Protein AF-A0A9E4FB01-F1 (afdb_monomer_lite)

Radius of gyration: 13.21 Å; chains: 1; bounding box: 21×34×37 Å

Secondary structure (DSSP, 8-state):
-PPB--HHHHHHHHHHHHH----EEGGGTSPPBTTB-TTTT-EE----S-HHHHHHHHHHHHHHHHHSB--

Foldseek 3Di:
DADAQEKQVSVQVVCCVPPVDHWAQQQVVFDDDPNDTPRIRHIHDDPPDPPVVSVVSVVSSVVVVVRHHHD

Structure (mmCIF, N/CA/C/O backbone):
data_AF-A0A9E4FB01-F1
#
_entry.id   AF-A0A9E4FB01-F1
#
loop_
_atom_site.group_PDB
_atom_site.id
_atom_site.type_symbol
_atom_site.label_atom_id
_atom_site.label_alt_id
_atom_site.label_comp_id
_atom_site.label_asym_id
_atom_site.label_entity_id
_atom_site.label_seq_id
_atom_site.pdbx_PDB_ins_code
_atom_site.Cartn_x
_atom_site.Cartn_y
_atom_site.Cartn_z
_atom_site.occupancy
_atom_site.B_iso_or_equiv
_atom_site.auth_seq_id
_atom_site.auth_comp_id
_atom_site.auth_asym_id
_atom_site.auth_atom_id
_atom_site.pdbx_PDB_model_num
ATOM 1 N N . MET A 1 1 ? -3.351 -23.799 2.018 1.00 44.62 1 MET A N 1
ATOM 2 C CA . MET A 1 1 ? -3.523 -22.985 3.240 1.00 44.62 1 MET A CA 1
ATOM 3 C C . MET A 1 1 ? -3.495 -21.524 2.816 1.00 44.62 1 MET A C 1
ATOM 5 O O . MET A 1 1 ? -2.515 -21.137 2.198 1.00 44.62 1 MET A O 1
ATOM 9 N N . LYS A 1 2 ? -4.570 -20.755 3.030 1.00 54.38 2 LYS A N 1
ATOM 10 C CA . LYS A 1 2 ? -4.579 -19.299 2.794 1.00 54.38 2 LYS A CA 1
ATOM 11 C C . LYS A 1 2 ? -4.056 -18.616 4.059 1.00 54.38 2 LYS A C 1
ATOM 13 O O . LYS A 1 2 ? -4.534 -18.938 5.142 1.00 54.38 2 LYS A O 1
ATOM 18 N N . ALA A 1 3 ? -3.069 -17.734 3.929 1.00 66.31 3 ALA A N 1
ATOM 19 C CA . ALA A 1 3 ? -2.660 -16.872 5.032 1.00 66.31 3 ALA A CA 1
ATOM 20 C C . ALA A 1 3 ? -3.747 -15.810 5.254 1.00 66.31 3 ALA A C 1
ATOM 22 O O . ALA A 1 3 ? -4.187 -15.188 4.286 1.00 66.31 3 ALA A O 1
ATOM 23 N N . LEU A 1 4 ? -4.184 -15.641 6.504 1.00 75.06 4 LEU A N 1
ATOM 24 C CA . LEU A 1 4 ? -5.102 -14.579 6.911 1.00 75.06 4 LEU A CA 1
ATOM 25 C C . LEU A 1 4 ? -4.284 -13.327 7.240 1.00 75.06 4 LEU A C 1
ATOM 27 O O . LEU A 1 4 ? -3.479 -13.343 8.172 1.00 75.06 4 LEU A O 1
ATOM 31 N N . LEU A 1 5 ? -4.481 -12.257 6.475 1.00 81.06 5 LEU A N 1
ATOM 32 C CA . LEU A 1 5 ? -3.752 -10.999 6.618 1.00 81.06 5 LEU A CA 1
ATOM 33 C C . LEU A 1 5 ? -4.668 -9.922 7.199 1.00 81.06 5 LEU A C 1
ATOM 35 O O . LEU A 1 5 ? -5.499 -9.363 6.494 1.00 81.06 5 LEU A O 1
ATOM 39 N N . VAL A 1 6 ? -4.496 -9.598 8.480 1.00 84.44 6 VAL A N 1
ATOM 40 C CA . VAL A 1 6 ? -5.349 -8.615 9.163 1.00 84.44 6 VAL A CA 1
ATOM 41 C C . VAL A 1 6 ? -4.656 -7.255 9.230 1.00 84.44 6 VAL A C 1
ATOM 43 O O . VAL A 1 6 ? -3.597 -7.112 9.840 1.00 84.44 6 VAL A O 1
ATOM 46 N N . GLY A 1 7 ? -5.289 -6.238 8.643 1.00 89.06 7 GLY A N 1
ATOM 47 C CA . GLY A 1 7 ? -4.841 -4.844 8.716 1.00 89.06 7 GLY A CA 1
ATOM 48 C C . GLY A 1 7 ? -3.802 -4.438 7.663 1.00 89.06 7 GLY A C 1
ATOM 49 O O . GLY A 1 7 ? -3.246 -5.251 6.924 1.00 89.06 7 GLY A O 1
ATOM 50 N N . ASP A 1 8 ? -3.541 -3.132 7.584 1.00 90.81 8 ASP A N 1
ATOM 51 C CA . ASP A 1 8 ? -2.648 -2.524 6.591 1.00 90.81 8 ASP A CA 1
ATOM 52 C C . ASP A 1 8 ? -1.165 -2.849 6.827 1.00 90.81 8 ASP A C 1
ATOM 54 O O . ASP A 1 8 ? -0.382 -2.856 5.877 1.00 90.81 8 ASP A O 1
ATOM 58 N N . GLU A 1 9 ? -0.775 -3.165 8.063 1.00 90.81 9 GLU A N 1
ATOM 59 C CA . GLU A 1 9 ? 0.583 -3.607 8.388 1.00 90.81 9 GLU A CA 1
ATOM 60 C C . GLU A 1 9 ? 0.893 -5.011 7.865 1.00 90.81 9 GLU A C 1
ATOM 62 O O . GLU A 1 9 ? 1.881 -5.185 7.147 1.00 90.81 9 GLU A O 1
ATOM 67 N N . ALA A 1 10 ? 0.015 -5.983 8.133 1.00 91.94 10 ALA A N 1
ATOM 68 C CA . ALA A 1 10 ? 0.158 -7.337 7.603 1.00 91.94 10 ALA A CA 1
ATOM 69 C C . ALA A 1 10 ? 0.139 -7.336 6.067 1.00 91.94 10 ALA A C 1
ATOM 71 O O . ALA A 1 10 ? 0.954 -8.005 5.431 1.00 91.94 10 ALA A O 1
ATOM 72 N N . PHE A 1 11 ? -0.738 -6.522 5.467 1.00 92.12 11 PHE A N 1
ATOM 73 C CA . PHE A 1 11 ? -0.781 -6.343 4.019 1.00 92.12 11 PHE A CA 1
ATOM 74 C C . PHE A 1 11 ? 0.546 -5.815 3.457 1.00 92.12 11 PHE A C 1
ATOM 76 O O . PHE A 1 11 ? 1.061 -6.347 2.472 1.00 92.12 11 PHE A O 1
ATOM 83 N N . ALA A 1 12 ? 1.103 -4.764 4.069 1.00 91.81 12 ALA A N 1
ATOM 84 C CA . ALA A 1 12 ? 2.333 -4.138 3.599 1.00 91.81 12 ALA A CA 1
ATOM 85 C C . ALA A 1 12 ? 3.540 -5.089 3.678 1.00 91.81 12 ALA A C 1
ATOM 87 O O . ALA A 1 12 ? 4.329 -5.117 2.733 1.00 91.81 12 ALA A O 1
ATOM 88 N N . SER A 1 13 ? 3.658 -5.887 4.749 1.00 90.94 13 SER A N 1
ATOM 89 C CA . SER A 1 13 ? 4.738 -6.881 4.884 1.00 90.94 13 SER A CA 1
ATOM 90 C C . SER A 1 13 ? 4.615 -7.987 3.839 1.00 90.94 13 SER A C 1
ATOM 92 O O . SER A 1 13 ? 5.534 -8.201 3.049 1.00 90.94 13 SER A O 1
ATOM 94 N N . ALA A 1 14 ? 3.443 -8.625 3.751 1.00 91.06 14 ALA A N 1
ATOM 95 C CA . ALA A 1 14 ? 3.236 -9.764 2.861 1.00 91.06 14 ALA A CA 1
ATOM 96 C C . ALA A 1 14 ? 3.433 -9.385 1.384 1.00 91.06 14 ALA A C 1
ATOM 98 O O . ALA A 1 14 ? 4.051 -10.113 0.610 1.00 91.06 14 ALA A O 1
ATOM 99 N N . ARG A 1 15 ? 2.964 -8.202 0.977 1.00 88.12 15 ARG A N 1
ATOM 100 C CA . ARG A 1 15 ? 3.151 -7.721 -0.394 1.00 88.12 15 ARG A CA 1
ATOM 101 C C . ARG A 1 15 ? 4.624 -7.486 -0.742 1.00 88.12 15 ARG A C 1
ATOM 103 O O . ARG A 1 15 ? 5.027 -7.759 -1.875 1.00 88.12 15 ARG A O 1
ATOM 110 N N . TYR A 1 16 ? 5.413 -6.976 0.200 1.00 90.25 16 TYR A N 1
ATOM 111 C CA . TYR A 1 16 ? 6.847 -6.795 -0.003 1.00 90.25 16 TYR A CA 1
ATOM 112 C C . TYR A 1 16 ? 7.555 -8.148 -0.142 1.00 90.25 16 TYR A C 1
ATOM 114 O O . TYR A 1 16 ? 8.304 -8.342 -1.095 1.00 90.25 16 TYR A O 1
ATOM 122 N N . GLU A 1 17 ? 7.240 -9.103 0.734 1.00 89.88 17 GLU A N 1
ATOM 123 C CA . GLU A 1 17 ? 7.826 -10.449 0.733 1.00 89.88 17 GLU A CA 1
ATOM 124 C C . GLU A 1 17 ? 7.509 -11.247 -0.538 1.00 89.88 17 GLU A C 1
ATOM 126 O O . GLU A 1 17 ? 8.401 -11.863 -1.119 1.00 89.88 17 GLU A O 1
ATOM 131 N N . HIS A 1 18 ? 6.255 -11.229 -0.996 1.00 87.31 18 HIS A N 1
ATOM 132 C CA . HIS A 1 18 ? 5.831 -12.055 -2.128 1.00 87.31 18 HIS A CA 1
ATOM 133 C C . HIS A 1 18 ? 6.144 -11.434 -3.489 1.00 87.31 18 HIS A C 1
ATOM 135 O O . HIS A 1 18 ? 6.367 -12.148 -4.463 1.00 87.31 18 HIS A O 1
ATOM 141 N N . GLU A 1 19 ? 6.115 -10.106 -3.583 1.00 88.38 19 GLU A N 1
ATOM 142 C CA . GLU A 1 19 ? 6.013 -9.434 -4.880 1.00 88.38 19 GLU A CA 1
ATOM 143 C C . GLU A 1 19 ? 7.009 -8.286 -5.061 1.00 88.38 19 GLU A C 1
ATOM 145 O O . GLU A 1 19 ? 7.038 -7.656 -6.125 1.00 88.38 19 GLU A O 1
ATOM 150 N N . ASN A 1 20 ? 7.821 -8.010 -4.035 1.00 90.94 20 ASN A N 1
ATOM 151 C CA . ASN A 1 20 ? 8.793 -6.921 -3.992 1.00 90.94 20 ASN A CA 1
ATOM 152 C C . ASN A 1 20 ? 8.167 -5.555 -4.327 1.00 90.94 20 ASN A C 1
ATOM 154 O O . ASN A 1 20 ? 8.710 -4.762 -5.098 1.00 90.94 20 ASN A O 1
ATOM 158 N N . ILE A 1 21 ? 6.966 -5.302 -3.798 1.00 90.94 21 ILE A N 1
ATOM 159 C CA . ILE A 1 21 ? 6.237 -4.050 -4.017 1.00 90.94 21 ILE A CA 1
ATOM 160 C C . ILE A 1 21 ? 6.023 -3.342 -2.692 1.00 90.94 21 ILE A C 1
ATOM 162 O O . ILE A 1 21 ? 5.415 -3.877 -1.768 1.00 90.94 21 ILE A O 1
ATOM 166 N N . THR A 1 22 ? 6.520 -2.110 -2.620 1.00 93.44 22 THR A N 1
ATOM 167 C CA . THR A 1 22 ? 6.423 -1.260 -1.439 1.00 93.44 22 THR A CA 1
ATOM 168 C C . THR A 1 22 ? 5.146 -0.427 -1.478 1.00 93.44 22 THR A C 1
ATOM 170 O O . THR A 1 22 ? 4.765 0.147 -2.500 1.00 93.44 22 THR A O 1
ATOM 173 N N . VAL A 1 23 ? 4.465 -0.360 -0.338 1.00 93.38 23 VAL A N 1
ATOM 174 C CA . VAL A 1 23 ? 3.267 0.459 -0.135 1.00 93.38 23 VAL A CA 1
ATOM 175 C C . VAL A 1 23 ? 3.390 1.200 1.188 1.00 93.38 23 VAL A C 1
ATOM 177 O O . VAL A 1 23 ? 4.061 0.734 2.109 1.00 93.38 23 VAL A O 1
ATOM 180 N N . VAL A 1 24 ? 2.745 2.360 1.305 1.00 94.44 24 VAL A N 1
ATOM 181 C CA . VAL A 1 24 ? 2.697 3.080 2.584 1.00 94.44 24 VAL A CA 1
ATOM 182 C C . VAL A 1 24 ? 1.445 2.653 3.342 1.00 94.44 24 VAL A C 1
ATOM 184 O O . VAL A 1 24 ? 0.341 2.718 2.798 1.00 94.44 24 VAL A O 1
ATOM 187 N N . ARG A 1 25 ? 1.623 2.256 4.603 1.00 94.75 25 ARG A N 1
ATOM 188 C CA . ARG A 1 25 ? 0.537 1.951 5.542 1.00 94.75 25 ARG A CA 1
ATOM 189 C C . ARG A 1 25 ? -0.312 3.195 5.782 1.00 94.75 25 ARG A C 1
ATOM 191 O O . ARG A 1 25 ? 0.221 4.253 6.116 1.00 94.75 25 ARG A O 1
ATOM 198 N N . GLY A 1 26 ? -1.622 3.097 5.595 1.00 94.38 26 GLY A N 1
ATOM 199 C CA . GLY A 1 26 ? -2.529 4.227 5.773 1.00 94.38 26 GLY A CA 1
ATOM 200 C C . GLY A 1 26 ? -2.596 4.680 7.229 1.00 94.38 26 GLY A C 1
ATOM 201 O O . GLY A 1 26 ? -2.646 5.883 7.485 1.00 94.38 26 GLY A O 1
ATOM 202 N N . SER A 1 27 ? -2.499 3.750 8.182 1.00 94.25 27 SER A N 1
ATOM 203 C CA . SER A 1 27 ? -2.442 4.035 9.622 1.00 94.25 27 SER A CA 1
ATOM 204 C C . SER A 1 27 ? -1.314 4.999 10.004 1.00 94.25 27 SER A C 1
ATOM 206 O O . SER A 1 27 ? -1.462 5.748 10.965 1.00 94.25 27 SER A O 1
ATOM 208 N N . HIS A 1 28 ? -0.230 5.043 9.222 1.00 94.12 28 HIS A N 1
ATOM 209 C CA . HIS A 1 28 ? 0.893 5.964 9.421 1.00 94.12 28 HIS A CA 1
ATOM 210 C C . HIS A 1 28 ? 0.632 7.375 8.880 1.00 94.12 28 HIS A C 1
ATOM 212 O O . HIS A 1 28 ? 1.335 8.314 9.245 1.00 94.12 28 HIS A O 1
ATOM 218 N N . LEU A 1 29 ? -0.338 7.526 7.976 1.00 93.38 29 LEU A N 1
ATOM 219 C CA . LEU A 1 29 ? -0.700 8.806 7.362 1.00 93.38 29 LEU A CA 1
ATOM 220 C C . LEU A 1 29 ? -1.858 9.492 8.094 1.00 93.38 29 LEU A C 1
ATOM 222 O O . LEU A 1 29 ? -1.990 10.712 8.028 1.00 93.38 29 LEU A O 1
ATOM 226 N N . GLY A 1 30 ? -2.713 8.713 8.757 1.00 89.75 30 GLY A N 1
ATOM 227 C CA . GLY A 1 30 ? -3.820 9.216 9.560 1.00 89.75 30 GLY A CA 1
ATOM 228 C C . GLY A 1 30 ? -3.439 9.404 11.027 1.00 89.75 30 GLY A C 1
ATOM 229 O O . GLY A 1 30 ? -2.588 8.699 11.565 1.00 89.75 30 GLY A O 1
ATOM 230 N N . ARG A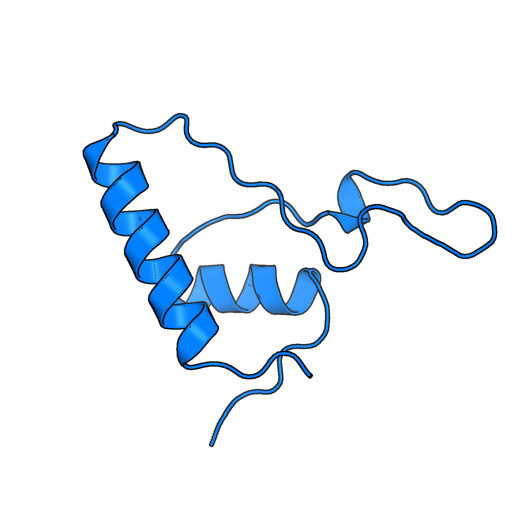 1 31 ? -4.115 10.336 11.703 1.00 93.31 31 ARG A N 1
ATOM 231 C CA . ARG A 1 31 ? -4.046 10.482 13.160 1.00 93.31 31 ARG A CA 1
ATOM 232 C C . ARG A 1 31 ? -5.297 9.881 13.784 1.00 93.31 31 ARG A C 1
ATOM 234 O O . ARG A 1 31 ? -6.402 10.149 13.319 1.00 93.31 31 ARG A O 1
ATOM 241 N N . THR A 1 32 ? -5.128 9.110 14.853 1.00 95.75 32 THR A N 1
ATOM 242 C CA . THR A 1 32 ? -6.262 8.609 15.634 1.00 95.75 32 THR A CA 1
ATOM 243 C C . THR A 1 32 ? -7.001 9.771 16.294 1.00 95.75 32 THR A C 1
ATOM 245 O O . THR A 1 32 ? -6.400 10.555 17.031 1.00 95.75 32 THR A O 1
ATOM 248 N N . GLN A 1 33 ? -8.307 9.860 16.052 1.00 95.00 33 GLN A N 1
ATOM 249 C CA . GLN A 1 33 ? -9.215 10.805 16.693 1.00 95.00 33 GLN A CA 1
ATOM 250 C C . GLN A 1 33 ? -10.475 10.059 17.137 1.00 95.00 33 GLN A C 1
ATOM 252 O O . GLN A 1 33 ? -11.016 9.255 16.384 1.00 95.00 33 GLN A O 1
ATOM 257 N N . ASN A 1 34 ? -10.928 10.297 18.372 1.00 94.06 34 ASN A N 1
ATOM 258 C CA . ASN A 1 34 ? -12.092 9.617 18.962 1.00 94.06 34 ASN A CA 1
ATOM 259 C C . ASN A 1 34 ? -12.019 8.078 18.858 1.00 94.06 34 ASN A C 1
ATOM 261 O O . ASN A 1 34 ? -13.017 7.415 18.604 1.00 94.06 34 ASN A O 1
ATOM 265 N N . GLY A 1 35 ? -10.815 7.513 19.009 1.00 94.25 35 GLY A N 1
ATOM 266 C CA . GLY A 1 35 ? -10.579 6.068 18.911 1.00 94.25 35 GLY A CA 1
ATOM 267 C C . GLY A 1 35 ? -10.516 5.506 17.486 1.00 94.25 35 GLY A C 1
ATOM 268 O O . GLY A 1 35 ? -10.288 4.311 17.331 1.00 94.25 35 GLY A O 1
ATOM 269 N N . VAL A 1 36 ? -10.658 6.334 16.445 1.00 94.38 36 VAL A N 1
ATOM 270 C CA . VAL A 1 36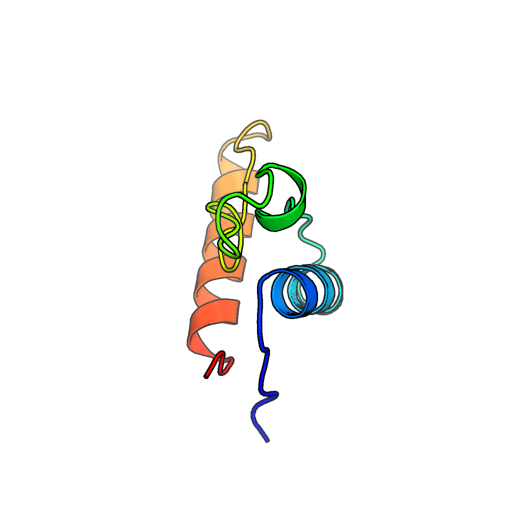 ? -10.643 5.897 15.040 1.00 94.38 36 VAL A CA 1
ATOM 271 C C . VAL A 1 36 ? -9.475 6.533 14.293 1.00 94.38 36 VAL A C 1
ATOM 273 O O . VAL A 1 36 ? -9.282 7.747 14.336 1.00 94.38 36 VAL A O 1
ATOM 276 N N . ASN A 1 37 ? -8.694 5.723 13.576 1.00 94.62 37 ASN A N 1
ATOM 277 C CA . ASN A 1 37 ? -7.704 6.214 12.619 1.00 94.62 37 ASN A CA 1
ATOM 278 C C . ASN A 1 37 ? -8.284 6.105 11.196 1.00 94.62 37 ASN A C 1
ATOM 280 O O . ASN A 1 37 ? -8.502 4.987 10.724 1.00 94.62 37 ASN A O 1
ATOM 284 N N . PRO A 1 38 ? -8.508 7.221 10.477 1.00 93.81 38 PRO A N 1
ATOM 285 C CA . PRO A 1 38 ? -9.081 7.183 9.130 1.00 93.81 38 PRO A CA 1
ATOM 286 C C . PRO A 1 38 ? -8.160 6.505 8.106 1.00 93.81 38 PRO A C 1
ATOM 288 O O . PRO A 1 38 ? -8.604 6.126 7.028 1.00 93.81 38 PRO A O 1
ATOM 291 N N . GLY A 1 39 ? -6.878 6.340 8.417 1.00 93.75 39 GLY A N 1
ATOM 292 C CA . GLY A 1 39 ? -5.925 5.611 7.596 1.00 93.75 39 GLY A CA 1
ATOM 293 C C . GLY A 1 39 ? -5.892 4.101 7.849 1.00 93.75 39 GLY A C 1
ATOM 294 O O . GLY A 1 39 ? -5.362 3.376 7.012 1.00 93.75 39 GLY A O 1
ATOM 295 N N . ALA A 1 40 ? -6.453 3.608 8.959 1.00 93.56 40 ALA A N 1
ATOM 296 C CA . ALA A 1 40 ? -6.438 2.178 9.269 1.00 93.56 40 ALA A CA 1
ATOM 297 C C . ALA A 1 40 ? -7.149 1.362 8.176 1.00 93.56 40 ALA A C 1
ATOM 299 O O . ALA A 1 40 ? -8.195 1.769 7.662 1.00 93.56 40 ALA A O 1
ATOM 300 N N . GLY A 1 41 ? -6.551 0.228 7.799 1.00 91.50 41 GLY A N 1
ATOM 301 C CA . GLY A 1 41 ? -7.062 -0.636 6.727 1.00 91.50 41 GLY A CA 1
ATOM 302 C C . GLY A 1 41 ? -6.943 -0.048 5.314 1.00 91.50 41 GLY A C 1
ATOM 303 O O . GLY A 1 41 ? -7.523 -0.589 4.377 1.00 91.50 41 GLY A O 1
ATOM 304 N N . ARG A 1 42 ? -6.210 1.059 5.135 1.00 93.38 42 ARG A N 1
ATOM 305 C CA . ARG A 1 42 ? -5.922 1.656 3.822 1.00 93.38 42 ARG A CA 1
ATOM 306 C C . ARG A 1 42 ? -4.432 1.566 3.511 1.00 93.38 42 ARG A C 1
ATOM 308 O O . ARG A 1 42 ? -3.598 1.500 4.407 1.00 93.38 42 ARG A O 1
ATOM 315 N N . ILE A 1 43 ? -4.098 1.635 2.227 1.00 94.19 43 ILE A N 1
ATOM 316 C CA . ILE A 1 43 ? -2.719 1.745 1.739 1.00 94.19 43 ILE A CA 1
ATOM 317 C C . ILE A 1 43 ? -2.601 2.920 0.768 1.00 94.19 43 ILE A C 1
ATOM 319 O O . 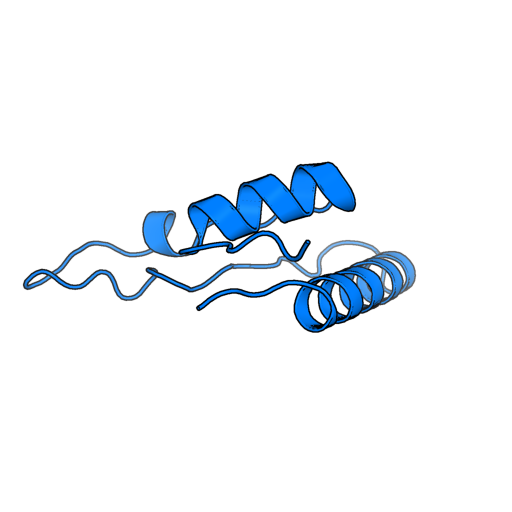ILE A 1 43 ? -3.564 3.261 0.078 1.00 94.19 43 ILE A O 1
ATOM 323 N N . ARG A 1 44 ? -1.414 3.525 0.677 1.00 95.56 44 ARG A N 1
ATOM 324 C CA . ARG A 1 44 ? -1.081 4.518 -0.354 1.00 95.56 44 ARG A CA 1
ATOM 325 C C . ARG A 1 44 ? -0.075 3.931 -1.335 1.00 95.56 44 ARG A C 1
ATOM 327 O O . ARG A 1 44 ? 0.981 3.443 -0.933 1.00 95.56 44 ARG A O 1
ATOM 334 N N . ILE A 1 45 ? -0.388 4.060 -2.621 1.00 94.31 45 ILE A N 1
ATOM 335 C CA . ILE A 1 45 ? 0.469 3.661 -3.740 1.00 94.31 45 ILE A CA 1
ATOM 336 C C . ILE A 1 45 ? 0.827 4.919 -4.531 1.00 94.31 45 ILE A C 1
ATOM 338 O O . ILE A 1 45 ? -0.041 5.748 -4.798 1.00 94.31 45 ILE A O 1
ATOM 342 N N . ALA A 1 46 ? 2.100 5.071 -4.892 1.00 93.81 46 ALA A N 1
ATOM 343 C CA . ALA A 1 46 ? 2.573 6.155 -5.746 1.00 93.81 46 ALA A CA 1
ATOM 344 C C . ALA A 1 46 ? 2.857 5.614 -7.154 1.00 93.81 46 ALA A C 1
ATOM 346 O O . ALA A 1 46 ? 3.780 4.826 -7.343 1.00 93.81 46 ALA A O 1
ATOM 347 N N . LEU A 1 47 ? 2.074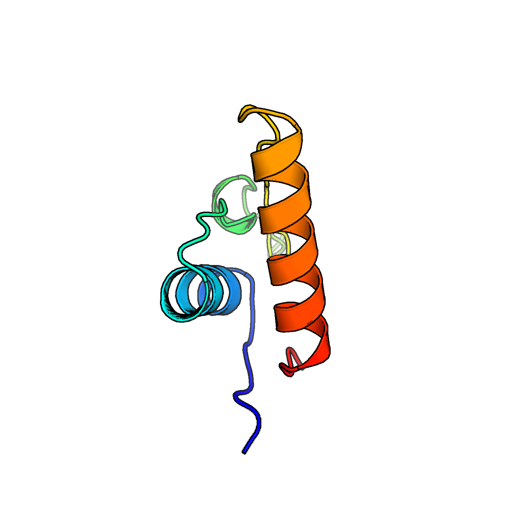 6.044 -8.144 1.00 94.50 47 LEU A N 1
ATOM 348 C CA . LEU A 1 47 ? 2.252 5.675 -9.555 1.00 94.50 47 LEU A CA 1
ATOM 349 C C . LEU A 1 47 ? 3.206 6.659 -10.245 1.00 94.50 47 LEU A C 1
ATOM 351 O O . LEU A 1 47 ? 2.810 7.422 -11.118 1.00 94.50 47 LEU A O 1
ATOM 355 N N . VAL A 1 48 ? 4.449 6.694 -9.765 1.00 95.69 48 VAL A N 1
ATOM 356 C CA . VAL A 1 48 ? 5.493 7.635 -10.223 1.00 95.69 48 VAL A CA 1
ATOM 357 C C . VAL A 1 48 ? 6.567 6.969 -11.085 1.00 95.69 48 VAL A C 1
ATOM 359 O O . VAL A 1 48 ? 7.3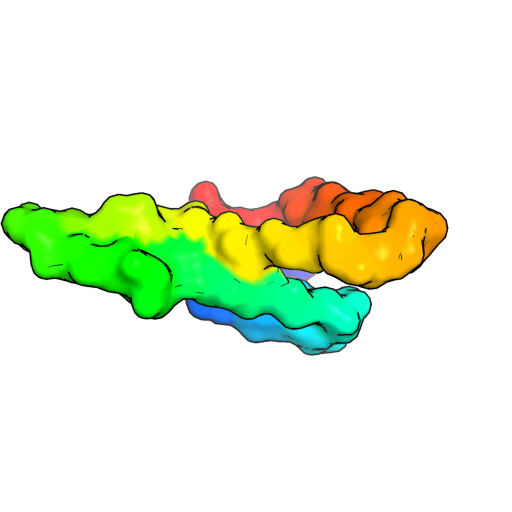88 7.654 -11.687 1.00 95.69 48 VAL A O 1
ATOM 362 N N . ALA A 1 49 ? 6.570 5.637 -11.135 1.00 93.94 49 ALA A N 1
ATOM 363 C CA . ALA A 1 49 ? 7.427 4.858 -12.018 1.00 93.94 49 ALA A CA 1
ATOM 364 C C . ALA A 1 49 ? 6.904 4.909 -13.471 1.00 93.94 49 ALA A C 1
ATOM 366 O O . ALA A 1 49 ? 5.751 5.297 -13.694 1.00 93.94 49 ALA A O 1
ATOM 367 N N . PRO A 1 50 ? 7.702 4.488 -14.469 1.00 97.56 50 PRO A N 1
ATOM 368 C CA . PRO A 1 50 ? 7.230 4.331 -15.841 1.00 97.56 50 PRO A CA 1
ATOM 369 C C . PRO A 1 50 ? 5.924 3.527 -15.936 1.00 97.56 50 PRO A C 1
ATOM 371 O O . PRO A 1 50 ? 5.662 2.619 -15.144 1.00 97.56 50 PRO A O 1
ATOM 374 N N . LEU A 1 51 ? 5.095 3.844 -16.936 1.00 96.94 51 LEU A N 1
ATOM 375 C CA . LEU A 1 51 ? 3.762 3.250 -17.093 1.00 96.94 51 LEU A CA 1
ATOM 376 C C . LEU A 1 51 ? 3.795 1.715 -17.138 1.00 96.94 51 LEU A C 1
ATOM 378 O O . LEU A 1 51 ? 2.969 1.067 -16.498 1.00 96.94 51 LEU A O 1
ATOM 382 N N . ALA A 1 52 ? 4.753 1.137 -17.867 1.00 97.12 52 ALA A N 1
ATOM 383 C CA . ALA A 1 52 ? 4.900 -0.313 -17.982 1.00 97.12 52 ALA A CA 1
ATOM 384 C C . ALA A 1 52 ? 5.135 -0.974 -16.611 1.00 97.12 52 ALA A C 1
ATOM 386 O O . ALA A 1 52 ? 4.475 -1.963 -16.280 1.00 97.12 52 ALA A O 1
ATOM 387 N N . ASP A 1 53 ? 5.987 -0.374 -15.777 1.00 94.69 53 ASP A N 1
ATOM 388 C CA . ASP A 1 53 ? 6.284 -0.864 -14.429 1.00 94.69 53 ASP A CA 1
ATOM 389 C C . ASP A 1 53 ? 5.075 -0.727 -13.502 1.00 94.69 53 ASP A C 1
ATOM 391 O O . ASP A 1 53 ? 4.772 -1.639 -12.723 1.00 94.69 53 ASP A O 1
ATOM 395 N N . CYS A 1 54 ? 4.340 0.385 -13.615 1.00 95.62 54 CYS A N 1
ATOM 396 C CA . CYS A 1 54 ? 3.093 0.594 -12.883 1.00 95.62 54 CYS A CA 1
ATOM 397 C C . CYS A 1 54 ? 2.049 -0.469 -13.243 1.00 95.62 54 CYS A C 1
ATOM 399 O O . CYS A 1 54 ? 1.436 -1.047 -12.346 1.00 95.62 54 CYS A O 1
ATOM 401 N N . LEU A 1 55 ? 1.873 -0.775 -14.532 1.00 96.50 55 LEU A N 1
ATOM 402 C CA . LEU A 1 55 ? 0.929 -1.792 -15.001 1.00 96.50 55 LEU A CA 1
ATOM 403 C C . LEU A 1 55 ? 1.313 -3.193 -14.512 1.00 96.50 55 LEU A C 1
ATOM 405 O O . LEU A 1 55 ? 0.473 -3.899 -13.949 1.00 96.50 55 LEU A O 1
ATOM 409 N N . ALA A 1 56 ? 2.582 -3.580 -14.667 1.00 95.06 56 ALA A N 1
ATOM 410 C CA . ALA A 1 56 ? 3.077 -4.876 -14.207 1.00 95.06 56 ALA A CA 1
ATOM 411 C C . ALA A 1 56 ? 2.912 -5.037 -12.687 1.00 95.06 56 ALA A C 1
ATOM 413 O O . ALA A 1 56 ? 2.494 -6.085 -12.191 1.00 95.06 56 ALA A O 1
ATOM 414 N N . SER A 1 57 ? 3.201 -3.980 -11.930 1.00 93.94 57 SER A N 1
ATOM 415 C CA . SER A 1 57 ? 3.076 -3.967 -10.472 1.00 93.94 57 SER A CA 1
ATOM 416 C C . SER A 1 57 ? 1.619 -3.998 -10.013 1.00 93.94 57 SER A C 1
ATOM 418 O O . SER A 1 57 ? 1.286 -4.750 -9.094 1.00 93.94 57 SER A O 1
ATOM 420 N N . ALA A 1 58 ? 0.737 -3.242 -10.672 1.00 94.44 58 ALA A N 1
ATOM 421 C CA . ALA A 1 58 ? -0.696 -3.233 -10.395 1.00 94.44 58 ALA A CA 1
ATOM 422 C C . ALA A 1 58 ? -1.343 -4.592 -10.688 1.00 94.44 58 ALA A C 1
ATOM 424 O O . ALA A 1 58 ? -2.166 -5.058 -9.901 1.00 94.44 58 ALA A O 1
ATOM 425 N N . ARG A 1 59 ? -0.933 -5.271 -11.769 1.00 95.38 59 ARG A N 1
ATOM 426 C CA . ARG A 1 59 ? -1.433 -6.613 -12.087 1.00 95.38 59 ARG A CA 1
ATOM 427 C C . ARG A 1 59 ? -1.075 -7.617 -10.995 1.00 95.38 59 ARG A C 1
ATOM 429 O O . ARG A 1 59 ? -1.967 -8.270 -10.463 1.00 95.38 59 ARG A O 1
ATOM 436 N N . ARG A 1 60 ? 0.201 -7.647 -10.601 1.00 94.50 60 ARG A N 1
ATOM 437 C CA . ARG A 1 60 ? 0.691 -8.475 -9.491 1.00 94.50 60 ARG A CA 1
ATOM 438 C C . ARG A 1 60 ? -0.026 -8.165 -8.173 1.00 94.50 60 ARG A C 1
ATOM 440 O O . ARG A 1 60 ? -0.334 -9.074 -7.416 1.00 94.50 60 ARG A O 1
ATOM 447 N N . LEU A 1 61 ? -0.349 -6.890 -7.913 1.00 93.00 61 LEU A N 1
ATOM 448 C CA . LEU A 1 61 ? -1.117 -6.490 -6.721 1.00 93.00 61 LEU A CA 1
ATOM 449 C C . LEU A 1 61 ? -2.505 -7.117 -6.727 1.00 93.00 61 LEU A C 1
ATOM 451 O O . LEU A 1 61 ? -2.952 -7.647 -5.717 1.00 93.00 61 LEU A O 1
ATOM 455 N N . ALA A 1 62 ? -3.189 -7.019 -7.866 1.00 93.31 62 ALA A N 1
ATOM 456 C CA . ALA A 1 62 ? -4.540 -7.527 -8.015 1.00 93.31 62 ALA A CA 1
ATOM 457 C C . ALA A 1 62 ? -4.576 -9.052 -7.886 1.00 93.31 62 ALA A C 1
ATOM 459 O O . ALA A 1 62 ? -5.478 -9.586 -7.247 1.00 93.31 62 ALA A O 1
ATOM 460 N N . ASP A 1 63 ? -3.594 -9.745 -8.461 1.00 93.56 63 ASP A N 1
ATOM 461 C CA . ASP A 1 63 ? -3.491 -11.198 -8.352 1.00 93.56 63 ASP A CA 1
ATOM 462 C C . ASP A 1 63 ? -3.209 -11.615 -6.900 1.00 93.56 63 ASP A C 1
ATOM 464 O O . ASP A 1 63 ? -3.946 -12.442 -6.366 1.00 93.56 63 ASP A O 1
ATOM 468 N N . PHE A 1 64 ? -2.280 -10.940 -6.211 1.00 91.31 64 PHE A N 1
ATOM 469 C CA . PHE A 1 64 ? -2.039 -11.131 -4.777 1.00 91.31 64 PHE A CA 1
ATOM 470 C C . PHE A 1 64 ? -3.321 -10.969 -3.943 1.00 91.31 64 PHE A C 1
ATOM 472 O O . PHE A 1 64 ? -3.645 -11.833 -3.132 1.00 91.31 64 PHE A O 1
ATOM 479 N N . VAL A 1 65 ? -4.098 -9.903 -4.167 1.00 91.19 65 VAL A N 1
ATOM 480 C CA . VAL A 1 65 ? -5.353 -9.663 -3.429 1.00 91.19 65 VAL A CA 1
ATOM 481 C C . VAL A 1 65 ? -6.406 -10.743 -3.707 1.00 91.19 65 VAL A C 1
ATOM 483 O O . VAL A 1 65 ? -7.168 -11.101 -2.818 1.00 91.19 65 VAL A O 1
ATOM 486 N N . ARG A 1 66 ? -6.461 -11.307 -4.917 1.00 91.50 66 ARG A N 1
ATOM 487 C CA . ARG A 1 66 ? -7.427 -12.373 -5.246 1.00 91.50 66 ARG A CA 1
ATOM 488 C C . ARG A 1 66 ? -7.076 -13.714 -4.604 1.00 91.50 66 ARG A C 1
ATOM 490 O O . ARG A 1 66 ? -7.970 -14.519 -4.341 1.00 91.50 66 ARG A O 1
ATOM 497 N N . THR A 1 67 ? -5.790 -13.984 -4.395 1.00 90.31 67 THR A N 1
ATOM 498 C CA . THR A 1 67 ? -5.318 -15.285 -3.903 1.00 90.31 67 THR A CA 1
ATOM 499 C C . THR A 1 67 ? -5.151 -15.347 -2.386 1.00 90.31 67 THR A C 1
ATOM 501 O O . THR A 1 67 ? -5.036 -16.449 -1.850 1.00 90.31 67 THR A O 1
ATOM 504 N N . HIS A 1 68 ? -5.183 -14.211 -1.687 1.00 88.19 68 HIS A N 1
ATOM 505 C CA . 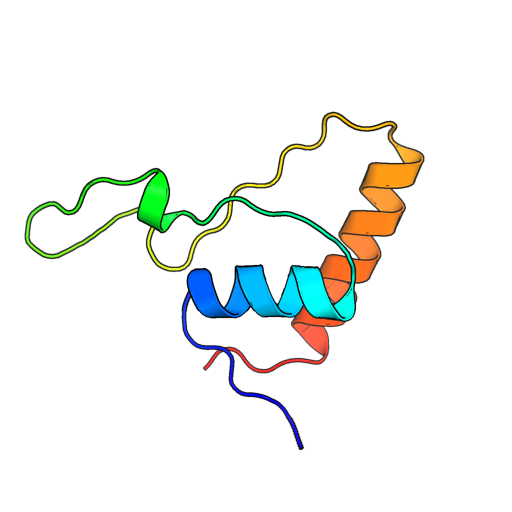HIS A 1 68 ? -5.043 -14.128 -0.230 1.00 88.19 68 HIS A CA 1
ATOM 506 C C . HIS A 1 68 ? -6.374 -13.794 0.452 1.00 88.19 68 HIS A C 1
ATOM 508 O O . HIS A 1 68 ? -7.337 -13.396 -0.200 1.00 88.19 68 HIS A O 1
ATOM 514 N N . ASP A 1 69 ? -6.449 -14.051 1.755 1.00 84.69 69 ASP A N 1
ATOM 515 C CA . ASP A 1 69 ? -7.603 -13.716 2.588 1.00 84.69 69 ASP A CA 1
ATOM 516 C C . ASP A 1 69 ? -7.225 -12.584 3.543 1.00 84.69 69 ASP A C 1
ATOM 518 O O . ASP A 1 69 ? -6.123 -12.584 4.095 1.00 84.69 69 ASP A O 1
ATOM 522 N N . PHE A 1 70 ? -8.128 -11.628 3.728 1.00 79.38 70 PHE A N 1
ATOM 523 C CA . PHE A 1 70 ? -7.893 -10.433 4.542 1.00 79.38 70 PHE A CA 1
ATOM 524 C C . PHE A 1 70 ? -8.878 -10.296 5.713 1.00 79.38 70 PHE A C 1
ATOM 526 O O . PHE A 1 70 ? -8.766 -9.340 6.484 1.00 79.38 70 PHE A O 1
ATOM 533 N N . GLY A 1 71 ? -9.773 -11.281 5.881 1.00 66.81 71 GLY A N 1
ATOM 534 C CA . GLY A 1 71 ? -10.830 -11.268 6.895 1.00 66.81 71 GLY A CA 1
ATOM 535 C C . GLY A 1 71 ? -12.127 -10.652 6.399 1.00 66.81 71 GLY A C 1
ATOM 536 O O . GLY A 1 71 ? -12.075 -9.599 5.723 1.00 66.81 71 GLY A O 1
#

Sequence (71 aa):
MKALLVGDEAFASARYEHENITVVRGSHLGRTQNGVNPGAGRIRIALVAPLADCLASARRLADFVRTHDFG

pLDDT: mean 90.23, std 9.05, range [44.62, 97.56]